Protein AF-A0A1D8T487-F1 (afdb_monomer_lite)

Sequence (91 aa):
MACWRCWLGTPSRLVGPGRDLSRGPTSPCCRLGTENTNGILGQYFPKGTDLSIHGPDELERVAHELNTRPRKTLDWDTPAERLAEPLDSGA

Radius of gyration: 16.09 Å; chains: 1; bounding box: 40×45×29 Å

pLDDT: mean 71.0, std 17.4, range [36.12, 91.19]

Foldseek 3Di:
DQPPVQPPDDDDDDDDPDDDQDHDCPRPSVVVNVVVVLVVVCVLDPPPDDCVVDDPVSVVVSVCCQQCAQDVVVVRHGNVVVVPPPPPPDD

Secondary structure (DSSP, 8-state):
---GGGSS---S----SS---SSSTTSHHHHHHHHHHHHHHHHHS-TT--GGGS-HHHHHHHHHHHHHS--GGGTT--HHHHHHS------

Structure (mmCIF, N/CA/C/O backbone):
data_AF-A0A1D8T487-F1
#
_entry.id   AF-A0A1D8T487-F1
#
loop_
_atom_site.group_PDB
_atom_site.id
_atom_site.type_symbol
_atom_site.label_atom_id
_atom_site.label_alt_id
_atom_site.label_comp_id
_atom_site.label_asym_id
_atom_site.label_entity_id
_atom_site.label_seq_id
_atom_site.pdbx_PDB_ins_code
_atom_site.Cartn_x
_atom_site.Cartn_y
_atom_site.Cartn_z
_atom_site.occupancy
_atom_site.B_iso_or_equiv
_atom_site.auth_seq_id
_atom_site.auth_comp_id
_atom_site.auth_asym_id
_atom_site.auth_atom_id
_atom_site.pdbx_PDB_model_num
ATOM 1 N N . MET A 1 1 ? -1.596 9.749 11.312 1.00 40.22 1 MET A N 1
ATOM 2 C CA . MET A 1 1 ? -2.887 10.031 10.652 1.00 40.22 1 MET A CA 1
ATOM 3 C C . MET A 1 1 ? -2.671 9.928 9.151 1.00 40.22 1 MET A C 1
ATOM 5 O O . MET A 1 1 ? -2.160 10.864 8.556 1.00 40.22 1 MET A O 1
ATOM 9 N N . ALA A 1 2 ? -2.958 8.771 8.552 1.00 42.75 2 ALA A N 1
ATOM 10 C CA . ALA A 1 2 ? -3.084 8.678 7.099 1.00 42.75 2 ALA A CA 1
ATOM 11 C C . ALA A 1 2 ? -4.486 9.192 6.757 1.00 42.75 2 ALA A C 1
ATOM 13 O O . ALA A 1 2 ? -5.464 8.707 7.323 1.00 42.75 2 ALA A O 1
ATOM 14 N N . CYS A 1 3 ? -4.601 10.222 5.922 1.00 43.16 3 CYS A N 1
ATOM 15 C CA . CYS A 1 3 ? -5.902 10.786 5.576 1.00 43.16 3 CYS A CA 1
ATOM 16 C C . CYS A 1 3 ? -6.572 9.896 4.521 1.00 43.16 3 CYS A C 1
ATOM 18 O O . CYS A 1 3 ? -6.439 10.117 3.322 1.00 43.16 3 CYS A O 1
ATOM 20 N N . TRP A 1 4 ? -7.307 8.887 4.984 1.00 41.50 4 TRP A N 1
ATOM 21 C CA . TRP A 1 4 ? -8.155 8.004 4.170 1.00 41.50 4 TRP A CA 1
ATOM 22 C C . TRP A 1 4 ? -9.190 8.759 3.312 1.00 41.50 4 TRP A C 1
ATOM 24 O O . TRP A 1 4 ? -9.681 8.258 2.308 1.00 41.50 4 TRP A O 1
ATOM 34 N N . ARG A 1 5 ? -9.460 10.022 3.659 1.00 47.03 5 ARG A N 1
ATOM 35 C CA . ARG A 1 5 ? -10.414 10.918 2.997 1.00 47.03 5 ARG A CA 1
ATOM 36 C C . ARG A 1 5 ? -10.011 11.364 1.576 1.00 47.03 5 ARG A C 1
ATOM 38 O O . ARG A 1 5 ? -10.850 11.939 0.897 1.00 47.03 5 ARG A O 1
ATOM 45 N N . CYS A 1 6 ? -8.762 11.153 1.135 1.00 48.06 6 CYS A N 1
ATOM 46 C CA . CYS A 1 6 ? -8.291 11.539 -0.212 1.00 48.06 6 CYS A CA 1
ATOM 47 C C . CYS A 1 6 ? -8.692 10.548 -1.323 1.00 48.06 6 CYS A C 1
ATOM 49 O O . CYS A 1 6 ? -8.664 10.917 -2.493 1.00 48.06 6 CYS A O 1
ATOM 51 N N . TRP A 1 7 ? -9.020 9.296 -0.986 1.00 39.41 7 TRP A N 1
ATOM 52 C CA . TRP A 1 7 ? -9.259 8.235 -1.978 1.00 39.41 7 TRP A CA 1
ATOM 53 C C . TRP A 1 7 ? -10.706 8.221 -2.509 1.00 39.41 7 TRP A C 1
ATOM 55 O O . TRP A 1 7 ? -10.962 7.758 -3.614 1.00 39.41 7 TRP A O 1
ATOM 65 N N . LEU A 1 8 ? -11.648 8.790 -1.751 1.00 43.44 8 LEU A N 1
ATOM 66 C CA . LEU A 1 8 ? -13.095 8.737 -2.002 1.00 43.44 8 LEU A CA 1
ATOM 67 C C . LEU A 1 8 ? -13.621 9.984 -2.730 1.00 43.44 8 LEU A C 1
ATOM 69 O O . LEU A 1 8 ? -14.567 10.607 -2.259 1.00 43.44 8 LEU A O 1
ATOM 73 N N . GLY A 1 9 ? -12.968 10.395 -3.822 1.00 45.19 9 GLY A N 1
ATOM 74 C CA . GLY A 1 9 ? -13.221 11.660 -4.527 1.00 45.19 9 GLY A CA 1
ATOM 75 C C . GLY A 1 9 ? -14.676 12.156 -4.481 1.00 45.19 9 GLY A C 1
ATOM 76 O O . GLY A 1 9 ? -15.578 11.523 -5.018 1.00 45.19 9 GLY A O 1
ATOM 77 N N . THR A 1 10 ? -14.904 13.308 -3.845 1.00 49.41 10 THR A N 1
ATOM 78 C CA . THR A 1 10 ? -16.212 13.980 -3.844 1.00 49.41 10 THR A CA 1
ATOM 79 C C . THR A 1 10 ? -16.342 14.954 -5.019 1.00 49.41 10 THR A C 1
ATOM 81 O O . THR A 1 10 ? -15.356 15.604 -5.381 1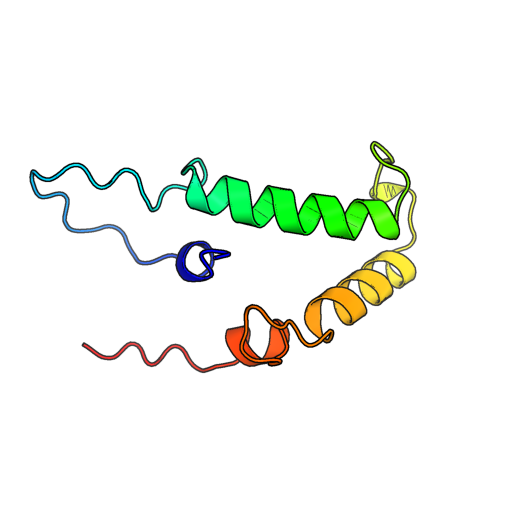.00 49.41 10 THR A O 1
ATOM 84 N N . PRO A 1 11 ? -17.551 15.090 -5.595 1.00 45.25 11 PRO A N 1
ATOM 85 C CA . PRO A 1 11 ? -17.798 15.856 -6.806 1.00 45.25 11 PRO A CA 1
ATOM 86 C C . PRO A 1 11 ? -17.628 17.362 -6.598 1.00 45.25 11 PRO A C 1
ATOM 88 O O . PRO A 1 11 ? -17.936 17.944 -5.560 1.00 45.25 11 PRO A O 1
ATOM 91 N N . SER A 1 12 ? -17.146 17.991 -7.656 1.00 46.91 12 SER A N 1
ATOM 92 C CA . SER A 1 12 ? -16.908 19.413 -7.831 1.00 46.91 12 SER A CA 1
ATOM 93 C C . SER A 1 12 ? -18.184 20.255 -7.688 1.00 46.91 12 SER A C 1
ATOM 95 O O . SER A 1 12 ? -18.925 20.445 -8.650 1.00 46.91 12 SER A O 1
ATOM 97 N N . ARG A 1 13 ? -18.409 20.852 -6.511 1.00 51.69 13 ARG A N 1
ATOM 98 C CA . ARG A 1 13 ? -19.066 22.166 -6.356 1.00 51.69 13 ARG A CA 1
ATOM 99 C C . ARG A 1 13 ? -18.912 22.685 -4.928 1.00 51.69 13 ARG A C 1
ATOM 101 O O . ARG A 1 13 ? -18.933 21.900 -3.995 1.00 51.69 13 ARG A O 1
ATOM 108 N N . LEU A 1 14 ? -18.847 24.015 -4.809 1.00 44.19 14 LEU A N 1
ATOM 109 C CA . LEU A 1 14 ? -18.690 24.850 -3.603 1.00 44.19 14 LEU A CA 1
ATOM 110 C C . LEU A 1 14 ? -17.243 25.290 -3.305 1.00 44.19 14 LEU A C 1
ATOM 112 O O . LEU A 1 14 ? -16.592 24.825 -2.377 1.00 44.19 14 LEU A O 1
ATOM 116 N N . VAL A 1 15 ? -16.768 26.274 -4.080 1.00 47.12 15 VAL A N 1
ATOM 117 C CA . VAL A 1 15 ? -15.665 27.162 -3.679 1.00 47.12 15 VAL A CA 1
ATOM 118 C C . VAL A 1 15 ? -16.283 28.381 -2.985 1.00 47.12 15 VAL A C 1
ATOM 120 O O . VAL A 1 15 ? -16.857 29.245 -3.645 1.00 47.12 15 VAL A O 1
ATOM 123 N N . GLY A 1 16 ? -16.196 28.426 -1.654 1.00 40.75 16 GLY A N 1
ATOM 124 C CA . GLY A 1 16 ? -16.407 29.624 -0.830 1.00 40.75 16 GLY A CA 1
ATOM 125 C C . GLY A 1 16 ? -15.066 30.162 -0.298 1.00 40.75 16 GLY A C 1
ATOM 126 O O . GLY A 1 16 ? -14.069 29.435 -0.327 1.00 40.75 16 GLY A O 1
ATOM 127 N N . PRO A 1 17 ? -14.984 31.422 0.174 1.00 48.34 17 PRO A N 1
ATOM 128 C CA . PRO A 1 17 ? -13.718 32.059 0.527 1.00 48.34 17 PRO A CA 1
ATOM 129 C C . PRO A 1 17 ? -13.235 31.612 1.916 1.00 48.34 17 PRO A C 1
ATOM 131 O O . PRO A 1 17 ? -13.421 32.287 2.922 1.00 48.34 17 PRO A O 1
ATOM 134 N N . GLY A 1 18 ? -12.574 30.461 1.953 1.00 48.66 18 GLY A N 1
ATOM 135 C CA . GLY A 1 18 ? -11.799 29.959 3.083 1.00 48.66 18 GLY A CA 1
ATOM 136 C C . GLY A 1 18 ? -10.846 28.903 2.542 1.00 48.66 18 GLY A C 1
ATOM 137 O O . GLY A 1 18 ? -11.296 27.883 2.040 1.00 48.66 18 GLY A O 1
ATOM 138 N N . ARG A 1 19 ? -9.541 29.189 2.533 1.00 50.16 19 ARG A N 1
ATOM 139 C CA . ARG A 1 19 ? -8.511 28.373 1.867 1.00 50.16 19 ARG A CA 1
ATOM 140 C C . ARG A 1 19 ? -8.497 26.925 2.385 1.00 50.16 19 ARG A C 1
ATOM 142 O O . ARG A 1 19 ? -7.813 26.637 3.361 1.00 50.16 19 ARG A O 1
ATOM 149 N N . ASP A 1 20 ? -9.189 26.020 1.698 1.00 55.38 20 ASP A N 1
ATOM 150 C CA . ASP A 1 20 ? -9.009 24.576 1.843 1.00 55.38 20 ASP A CA 1
ATOM 151 C C . ASP A 1 20 ? -7.864 24.112 0.926 1.00 55.38 20 ASP A C 1
ATOM 153 O O . ASP A 1 20 ? -8.040 23.880 -0.268 1.00 55.38 20 ASP A O 1
ATOM 157 N N . LEU A 1 21 ? -6.657 24.001 1.487 1.00 51.94 21 LEU A N 1
ATOM 158 C CA . LEU A 1 21 ? -5.489 23.412 0.817 1.00 51.94 21 LEU A CA 1
ATOM 159 C C . LEU A 1 21 ? -5.459 21.868 0.915 1.00 51.94 21 LEU A C 1
ATOM 161 O O . LEU A 1 21 ? -4.437 21.254 0.602 1.00 51.94 21 LEU A O 1
ATOM 165 N N . SER A 1 22 ? -6.522 21.210 1.389 1.00 58.22 22 SER A N 1
ATOM 166 C CA . SER A 1 22 ? -6.412 19.866 1.972 1.00 58.22 22 SER A CA 1
ATOM 167 C C . SER A 1 22 ? -6.910 18.693 1.121 1.00 58.22 22 SER A C 1
ATOM 169 O O . SER A 1 22 ? -6.807 17.562 1.585 1.00 58.22 22 SER A O 1
ATOM 171 N N . ARG A 1 23 ? -7.422 18.877 -0.105 1.00 53.69 23 ARG A N 1
ATOM 172 C CA . ARG A 1 23 ? -8.088 17.768 -0.842 1.00 53.69 23 ARG A CA 1
ATOM 173 C C . ARG A 1 23 ? -7.848 17.688 -2.359 1.00 53.69 23 ARG A C 1
ATOM 175 O O . ARG A 1 23 ? -8.673 17.155 -3.088 1.00 53.69 23 ARG A O 1
ATOM 182 N N . GLY A 1 24 ? -6.724 18.192 -2.859 1.00 58.38 24 GLY A N 1
ATOM 183 C CA . GLY A 1 24 ? -6.294 17.938 -4.245 1.00 58.38 24 GLY A CA 1
ATOM 184 C C . GLY A 1 24 ? -5.389 16.701 -4.370 1.00 58.38 24 GLY A C 1
ATOM 185 O O . GLY A 1 24 ? -4.759 16.339 -3.381 1.00 58.38 24 GLY A O 1
ATOM 186 N N . PRO A 1 25 ? -5.222 16.097 -5.564 1.00 60.50 25 PRO A N 1
ATOM 187 C CA . PRO A 1 25 ? -4.291 14.976 -5.793 1.00 60.50 25 PRO A CA 1
ATOM 188 C C . PRO A 1 25 ? -2.841 15.293 -5.380 1.00 60.50 25 PRO A C 1
ATOM 190 O O . PRO A 1 25 ? -2.072 14.399 -5.039 1.00 60.50 25 PRO A O 1
ATOM 193 N N . THR A 1 26 ? -2.484 16.578 -5.350 1.00 68.00 26 THR A N 1
ATOM 194 C CA . THR A 1 26 ? -1.169 17.090 -4.937 1.00 68.00 26 THR A CA 1
ATOM 195 C C . THR A 1 26 ? -1.164 17.666 -3.516 1.00 68.00 26 THR A C 1
ATOM 197 O O . THR A 1 26 ? -0.196 18.318 -3.118 1.00 68.00 26 THR A O 1
ATOM 200 N N . SER A 1 27 ? -2.241 17.488 -2.744 1.00 69.75 27 SER A N 1
ATOM 201 C CA . SER A 1 27 ? -2.319 18.029 -1.389 1.00 69.75 27 SER A CA 1
ATOM 202 C C . SER A 1 27 ? -1.300 17.344 -0.466 1.00 69.75 27 SER A C 1
ATOM 204 O O . SER A 1 27 ? -0.947 16.175 -0.670 1.00 69.75 27 SER A O 1
ATOM 206 N N . PRO A 1 28 ? -0.830 18.039 0.587 1.00 68.81 28 PRO A N 1
ATOM 207 C CA . PRO A 1 28 ? 0.133 17.472 1.528 1.00 68.81 28 PRO A CA 1
ATOM 208 C C . PRO A 1 28 ? -0.351 16.164 2.167 1.00 68.81 28 PRO A C 1
ATOM 210 O O . PRO A 1 28 ? 0.432 15.241 2.357 1.00 68.81 28 PRO A O 1
ATOM 213 N N . CYS A 1 29 ? -1.644 16.053 2.472 1.00 64.06 29 CYS A N 1
ATOM 214 C CA . CYS A 1 29 ? -2.203 14.861 3.104 1.00 64.06 29 CYS A CA 1
ATOM 215 C C . CYS A 1 29 ? -2.344 13.679 2.134 1.00 64.06 29 CYS A C 1
ATOM 217 O O . CYS A 1 29 ? -2.132 12.543 2.561 1.00 64.06 29 CYS A O 1
ATOM 219 N N . CYS A 1 30 ? -2.636 13.922 0.849 1.00 70.56 30 CYS A N 1
ATOM 220 C CA . CYS A 1 30 ? -2.618 12.862 -0.152 1.00 70.56 30 CYS A CA 1
ATOM 221 C C . CYS A 1 30 ? -1.177 12.357 -0.340 1.00 70.56 30 CYS A C 1
ATOM 223 O O . CYS A 1 30 ? -0.953 11.151 -0.273 1.00 70.56 30 CYS A O 1
ATOM 225 N N . ARG A 1 31 ? -0.188 13.263 -0.436 1.00 70.19 31 ARG A N 1
ATOM 226 C CA . ARG A 1 31 ? 1.237 12.900 -0.540 1.00 70.19 31 ARG A CA 1
ATOM 227 C C . ARG A 1 31 ? 1.702 12.017 0.621 1.00 70.19 31 ARG A C 1
ATOM 229 O O . ARG A 1 31 ? 2.255 10.951 0.379 1.00 70.19 31 ARG A O 1
ATOM 236 N N . LEU A 1 32 ? 1.405 12.408 1.862 1.00 69.50 32 LEU A N 1
ATOM 237 C CA . LEU A 1 32 ? 1.786 11.638 3.053 1.00 69.50 32 LEU A CA 1
ATOM 238 C C . LEU A 1 32 ? 1.197 10.211 3.052 1.00 69.50 32 LEU A C 1
ATOM 240 O O . LEU A 1 32 ? 1.823 9.282 3.563 1.00 69.50 32 LEU A O 1
ATOM 244 N N . GLY A 1 33 ? 0.012 10.013 2.462 1.00 71.44 33 GLY A N 1
ATOM 245 C CA . GLY A 1 33 ? -0.594 8.689 2.279 1.00 71.44 33 GLY A CA 1
ATOM 246 C C . GLY A 1 33 ? 0.122 7.836 1.224 1.00 71.44 33 GLY A C 1
ATOM 247 O O . GLY A 1 33 ? 0.376 6.646 1.454 1.00 71.44 33 GLY A O 1
ATOM 248 N N . THR A 1 34 ? 0.497 8.439 0.093 1.00 72.06 34 THR A N 1
ATOM 249 C CA . THR A 1 34 ? 1.263 7.764 -0.966 1.00 72.06 34 THR A CA 1
ATOM 250 C C . THR A 1 34 ? 2.683 7.440 -0.507 1.00 72.06 34 THR A C 1
ATOM 252 O O . THR A 1 34 ? 3.159 6.332 -0.729 1.00 72.06 34 THR A O 1
ATOM 255 N N . GLU A 1 35 ? 3.341 8.357 0.205 1.00 77.62 35 GLU A N 1
ATOM 256 C CA . GLU A 1 35 ? 4.687 8.169 0.762 1.00 77.62 35 GLU A CA 1
ATOM 257 C C . GLU A 1 35 ? 4.732 7.014 1.770 1.00 77.62 35 GLU A C 1
ATOM 259 O O . GLU A 1 35 ? 5.650 6.194 1.729 1.00 77.62 35 GLU A O 1
ATOM 264 N N . ASN A 1 36 ? 3.707 6.880 2.617 1.00 77.38 36 ASN A N 1
ATOM 265 C CA . ASN A 1 36 ? 3.579 5.738 3.521 1.00 77.38 36 ASN A CA 1
ATOM 266 C C . ASN A 1 36 ? 3.444 4.409 2.756 1.00 77.38 36 ASN A C 1
ATOM 268 O O . ASN A 1 36 ? 4.079 3.418 3.110 1.00 77.38 36 ASN A O 1
ATOM 272 N N . THR A 1 37 ? 2.633 4.386 1.696 1.00 76.06 37 THR A N 1
ATOM 273 C CA . THR A 1 37 ? 2.414 3.176 0.887 1.00 76.06 37 THR A CA 1
ATOM 274 C C . THR A 1 37 ? 3.676 2.789 0.110 1.00 76.06 37 THR A C 1
ATOM 276 O O . THR A 1 37 ? 4.067 1.624 0.125 1.00 76.06 37 THR A O 1
ATOM 279 N N . ASN A 1 38 ? 4.387 3.767 -0.457 1.00 78.88 38 ASN A N 1
ATOM 280 C CA . ASN A 1 38 ? 5.672 3.562 -1.129 1.00 78.88 38 ASN A CA 1
ATOM 281 C C . ASN A 1 38 ? 6.755 3.044 -0.167 1.00 78.88 38 ASN A C 1
ATOM 283 O O . ASN A 1 38 ? 7.580 2.214 -0.547 1.00 78.88 38 ASN A O 1
ATOM 287 N N . GLY A 1 39 ? 6.736 3.486 1.095 1.00 81.62 39 GLY A N 1
ATOM 288 C CA . GLY A 1 39 ? 7.618 2.960 2.138 1.00 81.62 39 GLY A CA 1
ATOM 289 C C . GLY A 1 39 ? 7.391 1.474 2.442 1.00 81.62 39 GLY A C 1
ATOM 290 O O . GLY A 1 39 ? 8.354 0.761 2.718 1.00 81.62 39 GLY A O 1
ATOM 291 N N . ILE A 1 40 ? 6.145 0.997 2.360 1.00 82.31 40 ILE A N 1
ATOM 292 C CA . ILE A 1 40 ? 5.798 -0.421 2.551 1.00 82.31 40 ILE A CA 1
ATOM 293 C C . ILE A 1 40 ? 6.116 -1.234 1.292 1.00 82.31 40 ILE A C 1
ATOM 295 O O . ILE A 1 40 ? 6.696 -2.308 1.402 1.00 82.31 40 ILE A O 1
ATOM 299 N N . LEU A 1 41 ? 5.819 -0.711 0.099 1.00 84.56 41 LEU A N 1
ATOM 300 C CA . LEU A 1 41 ? 6.187 -1.346 -1.176 1.00 84.56 41 LEU A CA 1
ATOM 301 C C . LEU A 1 41 ? 7.697 -1.584 -1.287 1.00 84.56 41 LEU A C 1
ATOM 303 O O . LEU A 1 41 ? 8.116 -2.643 -1.744 1.00 84.56 41 LEU A O 1
ATOM 307 N N . GLY A 1 42 ? 8.511 -0.652 -0.783 1.00 85.44 42 GLY A N 1
ATOM 308 C CA . GLY A 1 42 ? 9.966 -0.803 -0.718 1.00 85.44 42 GLY A CA 1
ATOM 309 C C . GLY A 1 42 ? 10.474 -1.917 0.214 1.00 85.44 42 GLY A C 1
ATOM 310 O O . GLY A 1 42 ? 11.681 -2.130 0.270 1.00 85.44 42 GLY A O 1
ATOM 311 N N . GLN A 1 43 ? 9.596 -2.592 0.968 1.00 87.69 43 GLN A N 1
ATOM 312 C CA . GLN A 1 43 ? 9.925 -3.806 1.731 1.00 87.69 43 GLN A CA 1
ATOM 313 C C . GLN A 1 43 ? 9.755 -5.078 0.890 1.00 87.69 43 GLN A C 1
ATOM 315 O O . GLN A 1 43 ? 10.394 -6.082 1.187 1.00 87.69 43 GLN A O 1
ATOM 320 N N . TYR A 1 44 ? 8.905 -5.035 -0.142 1.00 85.94 44 TYR A N 1
ATOM 321 C CA . TYR A 1 44 ? 8.664 -6.155 -1.059 1.00 85.94 44 TYR A CA 1
ATOM 322 C C . TYR A 1 44 ? 9.546 -6.074 -2.299 1.00 85.94 44 TYR A C 1
ATOM 324 O O . TYR A 1 44 ? 10.023 -7.097 -2.778 1.00 85.94 44 TYR A O 1
ATOM 332 N N . PHE A 1 45 ? 9.786 -4.859 -2.790 1.00 87.44 45 PHE A N 1
ATOM 333 C CA . PHE A 1 45 ? 10.566 -4.614 -3.994 1.00 87.44 45 PHE A CA 1
ATOM 334 C C . PHE A 1 45 ? 11.783 -3.744 -3.679 1.00 87.44 45 PHE A C 1
ATOM 336 O O . PHE A 1 45 ? 11.683 -2.818 -2.864 1.00 87.44 45 PHE A O 1
ATOM 343 N N . PRO A 1 46 ? 12.933 -3.977 -4.336 1.00 85.69 46 PRO A N 1
ATOM 344 C CA . PRO A 1 46 ? 14.067 -3.079 -4.208 1.00 85.69 46 PRO A CA 1
ATOM 345 C C . PRO A 1 46 ? 13.650 -1.674 -4.654 1.00 85.69 46 PRO A C 1
ATOM 347 O O . PRO A 1 46 ? 12.984 -1.497 -5.679 1.00 85.69 46 PRO A O 1
ATOM 350 N N . LYS A 1 47 ? 14.025 -0.649 -3.884 1.00 80.88 47 LYS A N 1
ATOM 351 C CA . LYS A 1 47 ? 13.667 0.738 -4.210 1.00 80.88 47 LYS A CA 1
ATOM 352 C C . LYS A 1 47 ? 14.189 1.118 -5.600 1.00 80.88 47 LYS A C 1
ATOM 354 O O . LYS A 1 47 ? 15.366 0.927 -5.883 1.00 80.88 47 LYS A O 1
ATOM 359 N N . GLY A 1 48 ? 13.322 1.704 -6.426 1.00 78.88 48 GLY A N 1
ATOM 360 C CA . GLY A 1 48 ? 13.669 2.133 -7.786 1.00 78.88 48 GLY A CA 1
ATOM 361 C C . GLY A 1 48 ? 13.639 1.021 -8.839 1.00 78.88 48 GLY A C 1
ATOM 362 O O . GLY A 1 48 ? 14.078 1.255 -9.960 1.00 78.88 48 GLY A O 1
ATOM 363 N N . THR A 1 49 ? 13.129 -0.164 -8.497 1.00 80.94 49 THR A N 1
ATOM 364 C CA . THR A 1 49 ? 12.915 -1.252 -9.460 1.00 80.94 49 THR A CA 1
ATOM 365 C C . THR A 1 49 ? 11.693 -0.959 -10.326 1.00 80.94 49 THR A C 1
ATOM 367 O O . THR A 1 49 ? 10.668 -0.499 -9.820 1.00 80.94 49 THR A O 1
ATOM 370 N N . ASP A 1 50 ? 11.801 -1.229 -11.627 1.00 83.44 50 ASP A N 1
ATOM 371 C CA . ASP A 1 50 ? 10.652 -1.218 -12.529 1.00 83.44 50 ASP A CA 1
ATOM 372 C C . ASP A 1 50 ? 9.699 -2.356 -12.150 1.00 83.44 50 ASP A C 1
ATOM 374 O O . ASP A 1 50 ? 10.076 -3.521 -12.182 1.00 83.44 50 ASP A O 1
ATOM 378 N N . LEU A 1 51 ? 8.461 -2.026 -11.777 1.00 83.00 51 LEU A N 1
ATOM 379 C CA . LEU A 1 51 ? 7.481 -3.031 -11.355 1.00 83.00 51 LEU A CA 1
ATOM 380 C C . LEU A 1 51 ? 7.027 -3.929 -12.512 1.00 83.00 51 LEU A C 1
ATOM 382 O O . LEU A 1 51 ? 6.532 -5.024 -12.265 1.00 83.00 51 LEU A O 1
ATOM 386 N N . SER A 1 52 ? 7.228 -3.496 -13.759 1.00 84.06 52 SER A N 1
ATOM 387 C CA . SER A 1 52 ? 6.848 -4.246 -14.961 1.00 84.06 52 SER A CA 1
ATOM 388 C C . SER A 1 52 ? 7.689 -5.511 -15.170 1.00 84.06 52 SER A C 1
ATOM 390 O O . SER A 1 52 ? 7.283 -6.385 -15.933 1.00 84.06 52 SER A O 1
ATOM 392 N N . ILE A 1 53 ? 8.839 -5.633 -14.493 1.00 87.19 53 ILE A N 1
ATOM 393 C CA . ILE A 1 53 ? 9.663 -6.852 -14.518 1.00 87.19 53 ILE A CA 1
ATOM 394 C C . ILE A 1 53 ? 9.089 -7.967 -13.636 1.00 87.19 53 ILE A C 1
ATOM 396 O O . ILE A 1 53 ? 9.456 -9.129 -1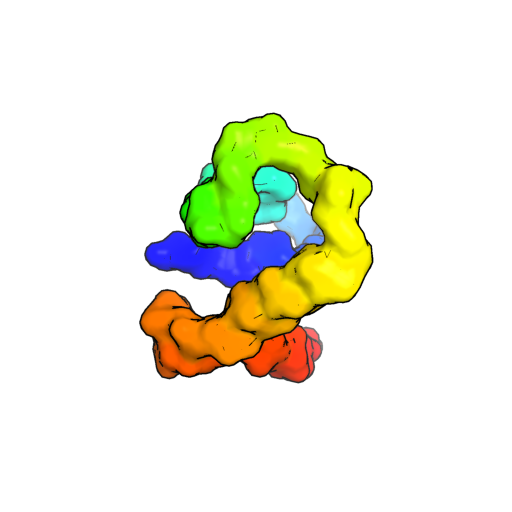3.808 1.00 87.19 53 ILE A O 1
ATOM 400 N N . HIS A 1 54 ? 8.232 -7.617 -12.672 1.00 85.62 54 HIS A N 1
ATOM 401 C CA . HIS A 1 54 ? 7.594 -8.577 -11.783 1.00 85.62 54 HIS A CA 1
ATOM 402 C C . HIS A 1 54 ? 6.370 -9.179 -12.469 1.00 85.62 54 HIS A C 1
ATOM 404 O O . HIS A 1 54 ? 5.601 -8.487 -13.138 1.00 85.62 54 HIS A O 1
ATOM 410 N N . GLY A 1 55 ? 6.189 -10.488 -12.301 1.00 91.19 55 GLY A N 1
ATOM 411 C CA . GLY A 1 55 ? 5.039 -11.184 -12.866 1.00 91.19 55 GLY A CA 1
ATOM 412 C C . GLY A 1 55 ? 3.719 -10.662 -12.280 1.00 91.19 55 GLY A C 1
ATOM 413 O O . GLY A 1 55 ? 3.692 -10.244 -11.117 1.00 91.19 55 GLY A O 1
ATOM 414 N N . PRO A 1 56 ? 2.611 -10.720 -13.042 1.00 89.06 56 PRO A N 1
ATOM 415 C CA . PRO A 1 56 ? 1.302 -10.280 -12.559 1.00 89.06 56 PRO A CA 1
ATOM 416 C C . PRO A 1 56 ? 0.891 -10.996 -11.264 1.00 89.06 56 PRO A C 1
ATOM 418 O O . PRO A 1 56 ? 0.390 -10.344 -10.354 1.00 89.06 56 PRO A O 1
ATOM 421 N N . ASP A 1 57 ? 1.196 -12.291 -11.123 1.00 89.88 57 ASP A N 1
ATOM 422 C CA . ASP A 1 57 ? 0.928 -13.068 -9.906 1.00 89.88 57 ASP A CA 1
ATOM 423 C C . ASP A 1 57 ? 1.686 -12.549 -8.673 1.00 89.88 57 ASP A C 1
ATOM 425 O O . ASP A 1 57 ? 1.162 -12.549 -7.558 1.00 89.88 57 ASP A O 1
ATOM 429 N N . GLU A 1 58 ? 2.930 -12.088 -8.846 1.00 87.56 58 GLU A N 1
ATOM 430 C CA . GLU A 1 58 ? 3.725 -11.541 -7.743 1.00 8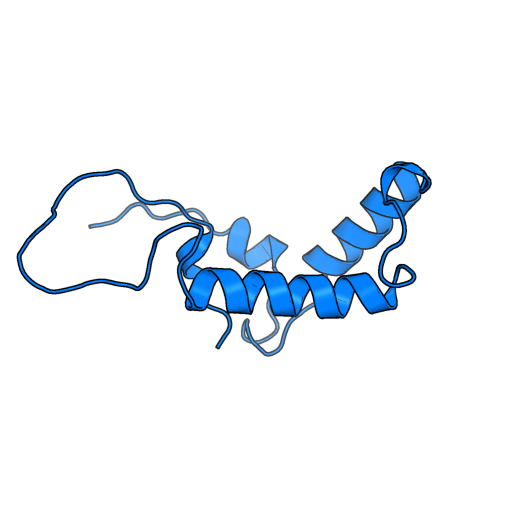7.56 58 GLU A CA 1
ATOM 431 C C . GLU A 1 58 ? 3.168 -10.188 -7.292 1.00 87.56 58 GLU A C 1
ATOM 433 O O . GLU A 1 58 ? 3.015 -9.947 -6.090 1.00 87.56 58 GLU A O 1
ATOM 438 N N . LEU A 1 59 ? 2.817 -9.333 -8.254 1.00 89.81 59 LEU A N 1
ATOM 439 C CA . LEU A 1 59 ? 2.193 -8.039 -7.992 1.00 89.81 59 LEU A CA 1
ATOM 440 C C . LEU A 1 59 ? 0.836 -8.207 -7.303 1.00 89.81 59 LEU A C 1
ATOM 442 O O . LEU A 1 59 ? 0.562 -7.517 -6.320 1.00 89.81 59 LEU A O 1
ATOM 446 N N . GLU A 1 60 ? 0.017 -9.151 -7.765 1.00 90.25 60 GLU A N 1
ATOM 447 C CA . GLU A 1 60 ? -1.285 -9.446 -7.173 1.00 90.25 60 GLU A CA 1
ATOM 448 C C . GLU A 1 60 ? -1.147 -10.010 -5.758 1.00 90.25 60 GLU A C 1
ATOM 450 O O . GLU A 1 60 ? -1.838 -9.554 -4.846 1.00 90.25 60 GLU A O 1
ATOM 455 N N . ARG A 1 61 ? -0.190 -10.915 -5.523 1.00 91.00 61 ARG A N 1
ATOM 456 C CA . ARG A 1 61 ? 0.099 -11.432 -4.179 1.00 91.00 61 ARG A CA 1
ATOM 457 C C . ARG A 1 61 ? 0.475 -10.308 -3.215 1.00 91.00 61 ARG A C 1
ATOM 459 O O . ARG A 1 61 ? -0.052 -10.251 -2.103 1.00 91.00 61 ARG A O 1
ATOM 466 N N . VAL A 1 62 ? 1.374 -9.413 -3.627 1.00 90.25 62 VAL A N 1
ATOM 467 C CA . VAL A 1 62 ? 1.810 -8.280 -2.797 1.00 90.25 62 VAL A CA 1
ATOM 468 C C . VAL A 1 62 ? 0.661 -7.297 -2.568 1.00 90.25 62 VAL A C 1
ATOM 470 O O . VAL A 1 62 ? 0.475 -6.836 -1.441 1.00 90.25 62 VAL A O 1
ATOM 473 N N . ALA A 1 63 ? -0.150 -7.013 -3.589 1.00 89.56 63 ALA A N 1
ATOM 474 C CA . ALA A 1 63 ? -1.329 -6.159 -3.468 1.00 89.56 63 ALA A CA 1
ATOM 475 C C . ALA A 1 63 ? -2.378 -6.757 -2.517 1.00 89.56 63 ALA A C 1
ATOM 477 O O . ALA A 1 63 ? -2.882 -6.057 -1.637 1.00 89.56 63 ALA A O 1
ATOM 478 N N . HIS A 1 64 ? -2.669 -8.053 -2.644 1.00 89.50 64 HIS A N 1
ATOM 479 C CA . HIS A 1 64 ? -3.583 -8.772 -1.763 1.00 89.50 64 HIS A CA 1
ATOM 480 C C . HIS A 1 64 ? -3.102 -8.710 -0.313 1.00 89.50 64 HIS A C 1
ATOM 482 O O . HIS A 1 64 ? -3.866 -8.349 0.582 1.00 89.50 64 HIS A O 1
ATOM 488 N N . GLU A 1 65 ? -1.821 -8.979 -0.067 1.00 89.62 65 GLU A N 1
ATOM 489 C CA . GLU A 1 65 ? -1.234 -8.883 1.267 1.00 89.62 65 GLU A CA 1
ATOM 490 C C . GLU A 1 65 ? -1.321 -7.446 1.819 1.00 89.62 65 GLU A C 1
ATOM 492 O O . GLU A 1 65 ? -1.757 -7.230 2.947 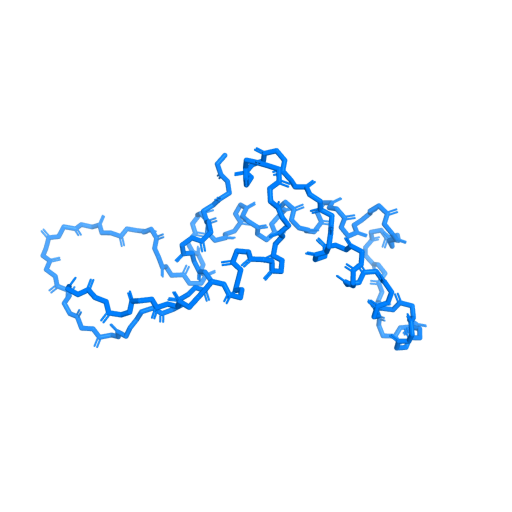1.00 89.62 65 GLU A O 1
ATOM 497 N N . LEU A 1 66 ? -1.006 -6.425 1.021 1.00 88.50 66 LEU A N 1
ATOM 498 C CA . LEU A 1 66 ? -1.117 -5.016 1.428 1.00 88.50 66 LEU A CA 1
ATOM 499 C C . LEU A 1 66 ? -2.544 -4.588 1.801 1.00 88.50 66 LEU A C 1
ATOM 501 O O . LEU A 1 66 ? -2.705 -3.749 2.700 1.00 88.50 66 LEU A O 1
ATOM 505 N N . ASN A 1 67 ? -3.541 -5.131 1.101 1.00 88.50 67 ASN A N 1
ATOM 506 C CA . ASN A 1 67 ? -4.955 -4.792 1.255 1.00 88.50 67 ASN A CA 1
ATOM 507 C C . ASN A 1 67 ? -5.666 -5.605 2.343 1.00 88.50 67 ASN A C 1
ATOM 509 O O . ASN A 1 67 ? -6.637 -5.111 2.909 1.00 88.50 67 ASN A O 1
ATOM 513 N N . THR A 1 68 ? -5.171 -6.801 2.671 1.00 88.56 68 THR A N 1
ATOM 514 C CA . THR A 1 68 ? -5.725 -7.680 3.721 1.00 88.56 68 THR A CA 1
ATOM 515 C C . THR A 1 68 ? -4.962 -7.606 5.044 1.00 88.56 68 THR A C 1
ATOM 517 O O . THR A 1 68 ? -5.374 -8.197 6.038 1.00 88.56 68 THR A O 1
ATOM 520 N N . ARG A 1 69 ? -3.848 -6.865 5.106 1.00 88.56 69 ARG A N 1
ATOM 521 C CA . ARG A 1 69 ? -3.110 -6.663 6.359 1.00 88.56 69 ARG A CA 1
ATOM 522 C C . ARG A 1 69 ? -3.844 -5.687 7.291 1.00 88.56 69 ARG A C 1
ATOM 524 O O . ARG A 1 69 ? -4.025 -4.527 6.905 1.00 88.56 69 ARG A O 1
ATOM 531 N N . PRO A 1 70 ? -4.178 -6.096 8.531 1.00 87.81 70 PRO A N 1
ATOM 532 C CA . PRO A 1 70 ? -4.799 -5.215 9.513 1.00 87.81 70 PRO A CA 1
ATOM 533 C C . PRO A 1 70 ? -3.838 -4.090 9.899 1.00 87.81 70 PRO A C 1
ATOM 535 O O . PRO A 1 70 ? -2.645 -4.319 10.137 1.00 87.81 70 PRO A O 1
ATOM 538 N N .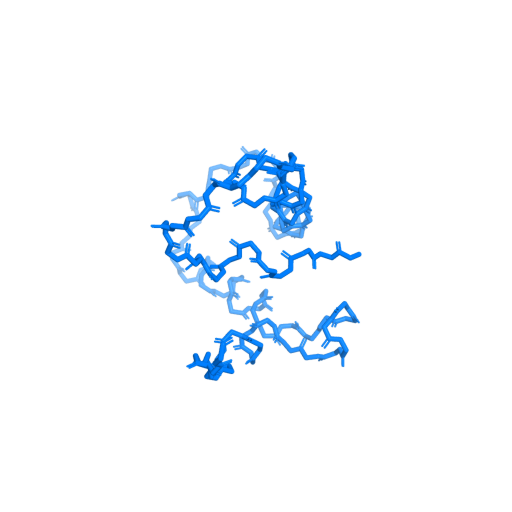 ARG A 1 71 ? -4.331 -2.849 9.956 1.00 85.88 71 ARG A N 1
ATOM 539 C CA . ARG A 1 71 ? -3.494 -1.679 10.268 1.00 85.88 71 ARG A CA 1
ATOM 540 C C . ARG A 1 71 ? -3.965 -1.021 11.550 1.00 85.88 71 ARG A C 1
ATOM 542 O O . ARG A 1 71 ? -5.102 -0.586 11.648 1.00 85.88 71 ARG A O 1
ATOM 549 N N . LYS A 1 72 ? -3.046 -0.786 12.488 1.00 80.88 72 LYS A N 1
ATOM 550 C CA . LYS A 1 72 ? -3.333 -0.025 13.718 1.00 80.88 72 LYS A CA 1
ATOM 551 C C . LYS A 1 72 ? -3.936 1.364 13.446 1.00 80.88 72 LYS A C 1
ATOM 553 O O . LYS A 1 72 ? -4.708 1.875 14.243 1.00 80.88 72 LYS A O 1
ATOM 558 N N . THR A 1 73 ? -3.594 1.990 12.317 1.00 79.75 73 THR A N 1
ATOM 559 C CA . THR A 1 73 ? -4.172 3.283 11.906 1.00 79.75 73 THR A CA 1
ATOM 560 C C . THR A 1 73 ? -5.645 3.209 11.512 1.00 79.75 73 THR A C 1
ATOM 562 O O . THR A 1 73 ? -6.280 4.252 11.412 1.00 79.75 73 THR A O 1
ATOM 565 N N . LEU A 1 74 ? -6.143 2.005 11.238 1.00 78.62 74 LEU A N 1
ATOM 566 C CA . LEU A 1 74 ? -7.524 1.686 10.895 1.00 78.62 74 LEU A CA 1
ATOM 567 C C . LEU A 1 74 ? -8.239 0.975 12.044 1.00 78.62 74 LEU A C 1
ATOM 569 O O . LEU A 1 74 ? -9.174 0.236 11.799 1.00 78.62 74 LEU A O 1
ATOM 573 N N . ASP A 1 75 ? -7.773 1.141 13.283 1.00 86.38 75 ASP A N 1
ATOM 574 C CA . ASP A 1 75 ? -8.299 0.378 14.422 1.00 86.38 75 ASP A CA 1
ATOM 575 C C . ASP A 1 75 ? -8.170 -1.147 14.253 1.00 86.38 75 ASP A C 1
ATOM 577 O O . ASP A 1 75 ? -8.965 -1.917 14.763 1.00 86.38 75 ASP A O 1
ATOM 581 N N . TRP A 1 76 ? -7.119 -1.582 13.551 1.00 87.94 76 TRP A N 1
ATOM 582 C CA . TRP A 1 76 ? -6.872 -2.980 13.178 1.00 87.94 76 TRP A CA 1
ATOM 583 C C . TRP A 1 76 ? -7.782 -3.549 12.091 1.00 87.94 76 TRP A C 1
ATOM 585 O O . TRP A 1 76 ? -7.587 -4.705 11.729 1.00 87.94 76 TRP A O 1
ATOM 595 N N . ASP A 1 77 ? -8.634 -2.738 11.469 1.00 84.88 77 ASP A N 1
ATOM 596 C CA . ASP A 1 77 ? -9.304 -3.137 10.233 1.00 84.88 77 ASP A CA 1
ATOM 597 C C . ASP A 1 77 ? -8.309 -3.242 9.070 1.00 84.88 77 ASP A C 1
ATOM 599 O O . ASP A 1 77 ? -7.214 -2.644 9.062 1.00 84.88 77 ASP A O 1
ATOM 603 N N . THR A 1 78 ? -8.699 -4.002 8.054 1.00 86.44 78 THR A N 1
ATOM 604 C CA . THR A 1 78 ? -7.963 -4.084 6.799 1.00 86.44 78 THR A CA 1
ATOM 605 C C . THR A 1 78 ? -8.363 -2.950 5.857 1.00 86.44 78 THR A C 1
ATOM 607 O O . THR A 1 78 ? -9.495 -2.455 5.874 1.00 86.44 78 THR A O 1
ATOM 610 N N . PRO A 1 79 ? -7.439 -2.516 4.986 1.00 84.00 79 PRO A N 1
ATOM 611 C CA . PRO A 1 79 ? -7.774 -1.533 3.978 1.00 84.00 79 PRO A CA 1
ATOM 612 C C . PRO A 1 79 ? -8.926 -1.938 3.054 1.00 84.00 79 PRO A C 1
ATOM 614 O O . PRO A 1 79 ? -9.712 -1.080 2.658 1.00 84.00 79 PRO A O 1
ATOM 617 N N . ALA A 1 80 ? -9.014 -3.227 2.719 1.00 86.62 80 ALA A N 1
ATOM 618 C CA . ALA A 1 80 ? -10.086 -3.769 1.896 1.00 86.62 80 ALA A CA 1
ATOM 619 C C . ALA A 1 80 ? -11.454 -3.634 2.578 1.00 86.62 80 ALA A C 1
ATOM 621 O O . ALA A 1 80 ? -12.406 -3.218 1.927 1.00 86.62 80 ALA A O 1
ATOM 622 N N . GLU A 1 81 ? -11.543 -3.913 3.882 1.00 84.69 81 GLU A N 1
ATOM 623 C CA . GLU A 1 81 ? -12.790 -3.777 4.649 1.00 84.69 81 GLU A CA 1
ATOM 624 C C . GLU A 1 81 ? -13.279 -2.330 4.670 1.00 84.69 81 GLU A C 1
ATOM 626 O O . GLU A 1 81 ? -14.415 -2.062 4.298 1.00 84.69 81 GLU A O 1
ATOM 631 N N . ARG A 1 82 ? -12.394 -1.382 4.995 1.00 81.38 82 ARG A N 1
ATOM 632 C CA . ARG A 1 82 ? -12.715 0.055 5.033 1.00 81.38 82 ARG A CA 1
ATOM 633 C C . ARG A 1 82 ? -13.097 0.649 3.681 1.00 81.38 82 ARG A C 1
ATOM 635 O O . ARG A 1 82 ? -13.756 1.682 3.625 1.00 81.38 82 ARG A O 1
ATOM 642 N N . LEU A 1 83 ? -12.628 0.045 2.593 1.00 80.56 83 LEU A N 1
ATOM 643 C CA . LEU A 1 83 ? -13.007 0.445 1.243 1.00 80.56 83 LEU A CA 1
ATOM 644 C C . LEU A 1 83 ? -14.330 -0.192 0.803 1.00 80.56 83 LEU A C 1
ATOM 646 O O . LEU A 1 83 ? -15.082 0.421 0.050 1.00 80.56 83 LEU A O 1
ATOM 650 N N . ALA A 1 84 ? -14.585 -1.425 1.240 1.00 80.44 84 ALA A N 1
ATOM 651 C CA . ALA A 1 84 ? -15.817 -2.151 0.969 1.00 80.44 84 ALA A CA 1
ATOM 652 C C . ALA A 1 84 ? -16.998 -1.647 1.810 1.00 80.44 84 ALA A C 1
ATOM 654 O O . ALA A 1 84 ? -18.141 -1.979 1.488 1.00 80.44 84 ALA A O 1
ATOM 655 N N . GLU A 1 85 ? -16.744 -0.849 2.856 1.00 74.12 85 GLU A N 1
ATOM 656 C CA . GLU A 1 85 ? -17.791 -0.108 3.552 1.00 74.12 85 GLU A CA 1
ATOM 657 C C . GLU A 1 85 ? -18.608 0.683 2.517 1.00 74.12 85 GLU A C 1
ATOM 659 O O . GLU A 1 85 ? -18.044 1.500 1.777 1.00 74.12 85 GLU A O 1
ATOM 664 N N . PRO A 1 86 ? -19.929 0.437 2.414 1.00 61.47 86 PRO A N 1
ATOM 665 C CA . PRO A 1 86 ? -20.762 1.185 1.498 1.00 61.47 86 PRO A CA 1
ATOM 666 C C . PRO A 1 86 ? -20.630 2.656 1.867 1.00 61.47 86 PRO A C 1
ATOM 668 O O . PRO A 1 86 ? -20.820 3.041 3.021 1.00 61.47 86 PRO A O 1
ATOM 671 N N . LEU A 1 87 ? -20.276 3.471 0.875 1.00 62.38 87 LEU A N 1
ATOM 672 C CA . LEU A 1 87 ? -20.382 4.913 0.986 1.00 62.38 87 LEU A CA 1
ATOM 673 C C . LEU A 1 87 ? -21.865 5.200 1.192 1.00 62.38 87 LEU A C 1
ATOM 675 O O . LEU A 1 87 ? -22.610 5.308 0.219 1.00 62.38 87 LEU A O 1
ATOM 679 N N . ASP A 1 88 ? -22.310 5.259 2.446 1.00 53.41 88 ASP A N 1
ATOM 680 C CA . ASP A 1 88 ? -23.587 5.864 2.770 1.00 53.41 88 ASP A CA 1
ATOM 681 C C . ASP A 1 88 ? -23.436 7.323 2.352 1.00 53.41 88 ASP A C 1
ATOM 683 O O . ASP A 1 88 ? -22.829 8.156 3.027 1.00 53.41 88 ASP A O 1
ATOM 687 N N . SER A 1 89 ? -23.854 7.599 1.121 1.00 48.28 89 SER A N 1
ATOM 688 C CA . SER A 1 89 ? -23.996 8.934 0.576 1.00 48.28 89 SER A CA 1
ATOM 689 C C . SER A 1 89 ? -25.190 9.574 1.280 1.00 48.28 89 SER A C 1
ATOM 691 O O . SER A 1 89 ? -26.260 9.732 0.695 1.00 48.28 89 SER A O 1
ATOM 693 N N . GLY A 1 90 ? -25.012 9.852 2.569 1.00 46.75 90 GLY A N 1
ATOM 694 C CA . GLY A 1 90 ? -25.998 10.400 3.480 1.00 46.75 90 GLY A CA 1
ATOM 695 C C . GLY A 1 90 ? -25.566 11.772 3.993 1.00 46.75 90 GLY A C 1
ATOM 696 O O . GLY A 1 90 ? -24.627 11.869 4.782 1.00 46.75 90 GLY A O 1
ATOM 697 N N . ALA A 1 91 ? -26.342 12.777 3.567 1.00 36.12 91 ALA A N 1
ATOM 698 C CA . ALA A 1 91 ? -26.459 14.164 4.050 1.00 36.12 91 ALA A CA 1
ATOM 699 C C . ALA A 1 91 ? -25.367 15.183 3.664 1.00 36.12 91 A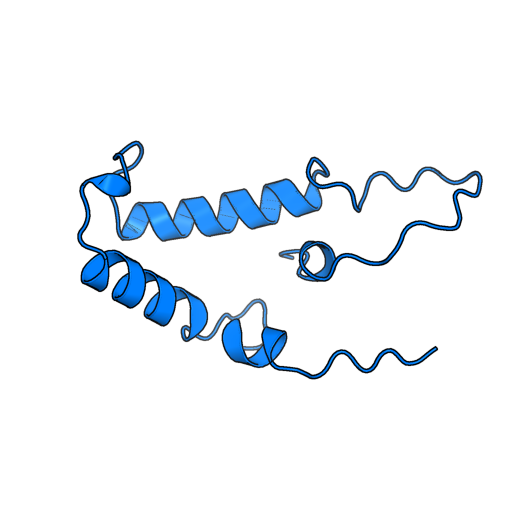LA A C 1
ATOM 701 O O . ALA A 1 91 ? -24.243 15.157 4.212 1.00 36.12 91 ALA A O 1
#